Protein AF-A0A381TT81-F1 (afdb_monomer_lite)

Organism: NCBI:txid408172

InterPro domains:
  IPR007115 6-pyruvoyl tetrahydropterin synthase/QueD family [PF01242] (7-114)
  IPR038418 6-pyruvoyl tetrahydropterin synthase/QueD superfamily [G3DSA:3.30.479.10] (1-120)

Secondary structure (DSSP, 8-state):
-EEEEEESS--TTS-SS-GGGGHHHHHHHHHHHTT-EEEETT-TTHHHHHHHHHTTS--EEEESS-SHHHHHHHHHHHIIIIIIIIII-HHHHHHEEEEEEEEESSSS-EEEEE--GGG---TTS---

Radius of gyration: 16.49 Å; chains: 1; bounding box: 42×28×40 Å

Foldseek 3Di:
DDWDKDFPDAPPVRDRDDPVLCPVVVVVCCVQPPQADEAEPPDPVVVVVVVCVVVVNHHYHYYPDDDQALVQLLVQLCVLVPCCCPSVHVVSSVTMHRQKGKGAPDPPGIDMDGHDPVVVDDSPDRDD

pLDDT: mean 93.8, std 5.49, range [52.94, 98.31]

Structure (mmCIF, N/CA/C/O backbone):
data_AF-A0A381TT81-F1
#
_entry.id   AF-A0A381TT81-F1
#
loop_
_atom_site.group_PDB
_atom_site.id
_atom_site.type_symbol
_atom_site.label_atom_id
_atom_site.label_alt_id
_atom_site.label_comp_id
_atom_site.label_asym_id
_atom_site.label_entity_id
_atom_site.label_seq_id
_atom_site.pdbx_PDB_ins_code
_atom_site.Cartn_x
_atom_site.Cartn_y
_atom_site.Cartn_z
_atom_site.occupancy
_atom_site.B_iso_or_equiv
_atom_site.auth_seq_id
_atom_site.auth_comp_id
_atom_site.auth_asym_id
_atom_site.auth_atom_id
_atom_site.pdbx_PDB_model_num
ATOM 1 N N . MET A 1 1 ? 4.177 6.125 5.643 1.00 93.12 1 MET A N 1
ATOM 2 C CA . MET A 1 1 ? 4.669 4.856 5.059 1.00 93.12 1 MET A CA 1
ATOM 3 C C . MET A 1 1 ? 5.773 5.183 4.066 1.00 93.12 1 MET A C 1
ATOM 5 O O . MET A 1 1 ? 5.768 6.294 3.542 1.00 93.12 1 MET A O 1
ATOM 9 N N . ARG A 1 2 ? 6.739 4.288 3.850 1.00 96.50 2 ARG A N 1
ATOM 10 C CA . ARG A 1 2 ? 7.816 4.470 2.863 1.00 96.50 2 ARG A CA 1
ATOM 11 C C . ARG A 1 2 ? 7.931 3.230 1.989 1.00 96.50 2 ARG A C 1
ATOM 13 O O . ARG A 1 2 ? 7.896 2.121 2.510 1.00 96.50 2 ARG A O 1
ATOM 20 N N . PHE A 1 3 ? 8.107 3.450 0.695 1.00 97.19 3 PHE A N 1
ATOM 21 C CA . PHE A 1 3 ? 8.236 2.413 -0.320 1.00 97.19 3 PHE A CA 1
ATOM 22 C C . PHE A 1 3 ? 9.611 2.533 -0.958 1.00 97.19 3 PHE A C 1
ATOM 24 O O . PHE A 1 3 ? 10.038 3.634 -1.306 1.00 97.19 3 PHE A O 1
ATOM 31 N N . PHE A 1 4 ? 10.301 1.410 -1.084 1.00 97.44 4 PHE A N 1
ATOM 32 C CA . PHE A 1 4 ? 11.636 1.343 -1.652 1.00 97.44 4 PHE A CA 1
ATOM 33 C C . PHE A 1 4 ? 11.580 0.496 -2.916 1.00 97.44 4 PHE A C 1
ATOM 35 O O . PHE A 1 4 ? 11.099 -0.637 -2.885 1.00 97.44 4 PHE A O 1
ATOM 42 N N . PHE A 1 5 ? 12.051 1.067 -4.021 1.00 96.62 5 PHE A N 1
ATOM 43 C CA . PHE A 1 5 ? 12.002 0.454 -5.343 1.00 96.62 5 PHE A CA 1
ATOM 44 C C . PHE A 1 5 ? 13.408 0.171 -5.859 1.00 96.62 5 PHE A C 1
ATOM 46 O O . PHE A 1 5 ? 14.316 0.982 -5.672 1.00 96.62 5 PHE A O 1
ATOM 53 N N . GLY A 1 6 ? 13.574 -0.971 -6.515 1.00 95.25 6 GLY A N 1
ATOM 54 C CA . GLY A 1 6 ? 14.827 -1.428 -7.102 1.00 95.25 6 GLY A CA 1
ATOM 55 C C . GLY A 1 6 ? 14.594 -2.037 -8.480 1.00 95.25 6 GLY A C 1
ATOM 56 O O . GLY A 1 6 ? 13.502 -2.515 -8.778 1.00 95.25 6 GLY A O 1
ATOM 57 N N . THR A 1 7 ? 15.618 -1.978 -9.324 1.00 95.19 7 THR A N 1
ATOM 58 C CA . THR A 1 7 ? 15.634 -2.532 -10.683 1.00 95.19 7 THR A CA 1
ATOM 59 C C . THR A 1 7 ? 17.076 -2.834 -11.078 1.00 95.19 7 THR A C 1
ATOM 61 O O . THR A 1 7 ? 17.989 -2.131 -10.634 1.00 95.19 7 THR A O 1
ATOM 64 N N . ASP A 1 8 ? 17.276 -3.811 -11.958 1.00 93.19 8 ASP A N 1
ATOM 65 C CA . ASP A 1 8 ? 18.573 -4.065 -12.599 1.00 93.19 8 ASP A CA 1
ATOM 66 C C . ASP A 1 8 ? 18.834 -3.109 -13.775 1.00 93.19 8 ASP A C 1
ATOM 68 O O . ASP A 1 8 ? 19.978 -2.890 -14.188 1.00 93.19 8 ASP A O 1
ATOM 72 N N . HIS A 1 9 ? 17.770 -2.517 -14.326 1.00 94.19 9 HIS A N 1
ATOM 73 C CA . HIS A 1 9 ? 17.821 -1.674 -15.517 1.00 94.19 9 HIS A CA 1
ATOM 74 C C . HIS A 1 9 ? 16.948 -0.423 -15.371 1.00 94.19 9 HIS A C 1
ATOM 76 O O . HIS A 1 9 ? 15.786 -0.481 -14.953 1.00 94.19 9 HIS A O 1
ATOM 82 N N . LEU A 1 10 ? 17.503 0.726 -15.750 1.00 95.81 10 LEU A N 1
ATOM 83 C CA . LEU A 1 10 ? 16.747 1.973 -15.829 1.00 95.81 10 LEU A CA 1
ATOM 84 C C . LEU A 1 10 ? 15.825 1.969 -17.057 1.00 95.81 10 LEU A C 1
ATOM 86 O O . LEU A 1 10 ? 16.114 1.298 -18.049 1.00 95.81 10 LEU A O 1
ATOM 90 N N . ASP A 1 11 ? 14.728 2.721 -16.993 1.00 93.00 11 ASP A N 1
ATOM 91 C CA . ASP A 1 11 ? 13.864 2.933 -18.157 1.00 93.00 11 ASP A CA 1
ATOM 92 C C . ASP A 1 11 ? 14.523 3.834 -19.222 1.00 93.00 11 ASP A C 1
ATOM 94 O O . ASP A 1 11 ? 15.644 4.331 -19.077 1.00 93.00 11 ASP A O 1
ATOM 98 N N . VAL A 1 12 ? 13.780 4.115 -20.296 1.00 93.19 12 VAL A N 1
ATOM 99 C CA . VAL A 1 12 ? 14.212 5.012 -21.384 1.00 93.19 12 VAL A CA 1
ATOM 100 C C . VAL A 1 12 ? 14.461 6.462 -20.938 1.00 93.19 12 VAL A C 1
ATOM 102 O O . VAL A 1 12 ? 15.066 7.235 -21.681 1.00 93.19 12 VAL A O 1
ATOM 105 N N . ARG A 1 13 ? 13.995 6.849 -19.745 1.00 93.12 13 ARG A N 1
ATOM 106 C CA . ARG A 1 13 ? 14.195 8.164 -19.116 1.00 93.12 13 ARG A CA 1
ATOM 107 C C . ARG A 1 13 ? 15.311 8.142 -18.064 1.00 93.12 13 ARG A C 1
ATOM 109 O O . ARG A 1 13 ? 15.583 9.178 -17.460 1.00 93.12 13 ARG A O 1
ATOM 116 N N . ASN A 1 14 ? 16.011 7.016 -17.910 1.00 94.44 14 ASN A N 1
ATOM 117 C CA . ASN A 1 14 ? 17.021 6.752 -16.886 1.00 94.44 14 ASN A CA 1
ATOM 118 C C . ASN A 1 14 ? 16.465 6.733 -15.447 1.00 94.44 14 ASN A C 1
ATOM 120 O O . ASN A 1 14 ? 17.141 7.166 -14.511 1.00 94.44 14 ASN A O 1
ATOM 124 N N . TRP A 1 15 ? 15.241 6.241 -15.249 1.00 94.44 15 TRP A N 1
ATOM 125 C CA . TRP A 1 15 ? 14.584 6.145 -13.945 1.00 94.44 15 TRP A CA 1
ATOM 126 C C . TRP A 1 15 ? 14.485 4.712 -13.422 1.00 94.44 15 TRP A C 1
ATOM 128 O O . TRP A 1 15 ? 14.344 3.740 -14.167 1.00 94.44 15 TRP A O 1
ATOM 138 N N . VAL A 1 16 ? 14.529 4.597 -12.091 1.00 93.94 16 VAL A N 1
ATOM 139 C CA . VAL A 1 16 ? 14.147 3.366 -11.389 1.00 93.94 16 VAL A CA 1
ATOM 140 C C . VAL A 1 16 ? 12.627 3.235 -11.424 1.00 93.94 16 VAL A C 1
ATOM 142 O O . VAL A 1 16 ? 12.126 2.297 -12.026 1.00 93.94 16 VAL A O 1
ATOM 145 N N . ALA A 1 17 ? 11.909 4.216 -10.877 1.00 92.06 17 ALA A N 1
ATOM 146 C CA . ALA A 1 17 ? 10.451 4.291 -10.871 1.00 92.06 17 ALA A CA 1
ATOM 147 C C . ALA A 1 17 ? 9.991 5.697 -11.282 1.00 92.06 17 ALA A C 1
ATOM 149 O O . ALA A 1 17 ? 10.665 6.682 -10.963 1.00 92.06 17 ALA A O 1
ATOM 150 N N . ASP A 1 18 ? 8.833 5.800 -11.935 1.00 89.00 18 ASP A N 1
ATOM 151 C CA . ASP A 1 18 ? 8.197 7.087 -12.227 1.00 89.00 18 ASP A CA 1
ATOM 152 C C . ASP A 1 18 ? 7.441 7.599 -10.989 1.00 89.00 18 ASP A C 1
ATOM 154 O O . ASP A 1 18 ? 6.279 7.269 -10.747 1.00 89.00 18 ASP A O 1
ATOM 158 N N . TYR A 1 19 ? 8.103 8.436 -10.185 1.00 86.19 19 TYR A N 1
ATOM 159 C CA . TYR A 1 19 ? 7.469 9.056 -9.017 1.00 86.19 19 TYR A CA 1
ATOM 160 C C . TYR A 1 19 ? 6.368 10.065 -9.375 1.00 86.19 19 TYR A C 1
ATOM 162 O O . TYR A 1 19 ? 5.584 10.434 -8.500 1.00 86.19 19 TYR A O 1
ATOM 170 N N . GLY A 1 20 ? 6.282 10.514 -10.633 1.00 83.81 20 GLY A N 1
ATOM 171 C CA . GLY A 1 20 ? 5.166 11.328 -11.111 1.00 83.81 20 GLY A CA 1
ATOM 172 C C . GLY A 1 20 ? 3.848 10.550 -11.131 1.00 83.81 20 GLY A C 1
ATOM 173 O O . GLY A 1 20 ? 2.798 11.133 -10.868 1.00 83.81 20 GLY A O 1
ATOM 174 N N . GLY A 1 21 ? 3.910 9.230 -11.342 1.00 80.69 21 GLY A N 1
ATOM 17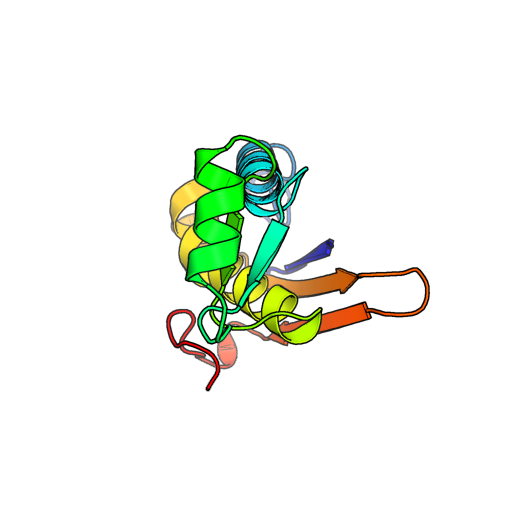5 C CA . GLY A 1 21 ? 2.777 8.295 -11.316 1.00 80.69 21 GLY A CA 1
ATOM 176 C C . GLY A 1 21 ? 2.404 7.777 -9.921 1.00 80.69 21 GLY A C 1
ATOM 177 O O . GLY A 1 21 ? 1.889 6.670 -9.790 1.00 80.69 21 GLY A O 1
ATOM 178 N N . MET A 1 22 ? 2.724 8.527 -8.860 1.00 87.62 22 MET A N 1
ATOM 179 C CA . MET A 1 22 ? 2.417 8.160 -7.466 1.00 87.62 22 MET A CA 1
ATOM 180 C C . MET A 1 22 ? 1.071 8.692 -6.968 1.00 87.62 22 MET A C 1
ATOM 182 O O . MET A 1 22 ? 0.703 8.454 -5.814 1.00 87.62 22 MET A O 1
ATOM 186 N N . GLY A 1 23 ? 0.338 9.433 -7.803 1.00 92.19 23 GLY A N 1
ATOM 187 C CA . GLY A 1 23 ? -0.949 10.018 -7.429 1.00 92.19 23 GLY A CA 1
ATOM 188 C C . GLY A 1 23 ? -1.965 8.954 -7.021 1.00 92.19 23 GLY A C 1
ATOM 189 O O . GLY A 1 23 ? -2.662 9.111 -6.022 1.00 92.19 23 GLY A O 1
ATOM 190 N N . GLU A 1 24 ? -1.990 7.843 -7.745 1.00 92.44 24 GLU A N 1
ATOM 191 C CA . GLU A 1 24 ? -2.899 6.723 -7.542 1.00 92.44 24 GLU A CA 1
ATOM 192 C C . GLU A 1 24 ? -2.548 5.941 -6.275 1.00 92.44 24 GLU A C 1
ATOM 194 O O . GLU A 1 24 ? -3.440 5.622 -5.489 1.00 92.44 24 GLU A O 1
ATOM 199 N N . LEU A 1 25 ? -1.253 5.724 -6.000 1.00 94.00 25 LEU A N 1
ATOM 200 C CA . LEU A 1 25 ? -0.822 5.128 -4.732 1.00 94.00 25 LEU A CA 1
ATOM 201 C C . LEU A 1 25 ? -1.226 6.022 -3.562 1.00 94.00 25 LEU A C 1
ATOM 203 O O . LEU A 1 25 ? -1.749 5.539 -2.562 1.00 94.00 25 LEU A O 1
ATOM 207 N N . LYS A 1 26 ? -1.023 7.338 -3.689 1.00 94.25 26 LYS A N 1
ATOM 208 C CA . LYS A 1 26 ? -1.426 8.285 -2.649 1.00 94.25 26 LYS A CA 1
ATOM 209 C C . LYS A 1 26 ? -2.934 8.221 -2.395 1.00 94.25 26 LYS A C 1
ATOM 211 O O . LYS A 1 26 ? -3.336 8.140 -1.242 1.00 94.25 26 LYS A O 1
ATOM 216 N N . GLN A 1 27 ? -3.755 8.222 -3.444 1.00 94.81 27 GLN A N 1
ATOM 217 C CA . GLN A 1 27 ? -5.214 8.138 -3.316 1.00 94.81 27 GLN A CA 1
ATOM 218 C C . GLN A 1 27 ? -5.664 6.831 -2.658 1.00 94.81 27 GLN A C 1
ATOM 220 O O . GLN A 1 27 ? -6.544 6.857 -1.800 1.00 94.81 27 GLN A O 1
ATOM 225 N N . PHE A 1 28 ? -5.037 5.708 -3.016 1.00 94.81 28 PHE A N 1
ATOM 226 C CA . PHE A 1 28 ? -5.280 4.425 -2.362 1.00 94.81 28 PHE A CA 1
ATOM 227 C C . PHE A 1 28 ? -4.974 4.498 -0.858 1.00 94.81 28 PHE A C 1
ATOM 229 O O . PHE A 1 28 ? -5.820 4.149 -0.035 1.00 94.81 28 PHE A O 1
ATOM 236 N N . LEU A 1 29 ? -3.796 5.013 -0.489 1.00 95.56 29 LEU A N 1
ATOM 237 C CA . LEU A 1 29 ? -3.392 5.145 0.913 1.00 95.56 29 LEU A CA 1
ATOM 238 C C . LEU A 1 29 ? -4.297 6.110 1.691 1.00 95.56 29 LEU A C 1
ATOM 240 O O . LEU A 1 29 ? -4.684 5.799 2.814 1.00 95.56 29 LEU A O 1
ATOM 244 N N . ASP A 1 30 ? -4.671 7.247 1.103 1.00 95.56 30 ASP A N 1
ATOM 245 C CA . ASP A 1 30 ? -5.602 8.194 1.723 1.00 95.56 30 ASP A CA 1
ATOM 246 C C . ASP A 1 30 ? -6.974 7.530 1.950 1.00 95.56 30 ASP A C 1
ATOM 248 O O . ASP A 1 30 ? -7.552 7.635 3.028 1.00 95.56 30 ASP A O 1
ATOM 252 N N . GLY A 1 31 ? -7.486 6.792 0.959 1.00 94.88 31 GLY A N 1
ATOM 253 C CA . GLY A 1 31 ? -8.777 6.109 1.052 1.00 94.88 31 GLY A CA 1
ATOM 254 C C . GLY A 1 31 ? -8.819 5.007 2.113 1.00 94.88 31 GLY A C 1
ATOM 255 O O . GLY A 1 31 ? -9.873 4.793 2.719 1.00 94.88 31 GLY A O 1
ATOM 256 N N . MET A 1 32 ? -7.691 4.338 2.349 1.00 93.25 32 MET A N 1
ATOM 257 C CA . MET A 1 32 ? -7.556 3.251 3.322 1.00 93.25 32 MET A CA 1
ATOM 258 C C . MET A 1 32 ? -7.229 3.735 4.737 1.00 93.25 32 MET A C 1
ATOM 260 O O . MET A 1 32 ? -7.703 3.153 5.707 1.00 93.25 32 MET A O 1
ATOM 264 N N . PHE A 1 33 ? -6.409 4.777 4.882 1.00 94.62 33 PHE A N 1
ATOM 265 C CA . PHE A 1 33 ? -5.808 5.114 6.176 1.00 94.62 33 PHE A CA 1
ATOM 266 C C . PHE A 1 33 ? -6.130 6.527 6.662 1.00 94.62 33 PHE A C 1
ATOM 268 O O . PHE A 1 33 ? -6.200 6.743 7.872 1.00 94.62 33 PHE A O 1
ATOM 275 N N . ASP A 1 34 ? -6.324 7.498 5.767 1.00 94.38 34 ASP A N 1
ATOM 276 C CA . ASP A 1 34 ? -6.527 8.883 6.190 1.00 94.38 34 ASP A CA 1
ATOM 277 C C . ASP A 1 34 ? -7.943 9.095 6.740 1.00 94.38 34 ASP A C 1
ATOM 279 O O . ASP A 1 34 ? -8.945 8.782 6.092 1.00 94.38 34 ASP A O 1
ATOM 283 N N . HIS A 1 35 ? -8.025 9.618 7.967 1.00 95.12 35 HIS A N 1
ATOM 284 C CA . HIS A 1 35 ? -9.285 9.792 8.699 1.00 95.12 35 HIS A CA 1
ATOM 285 C C . HIS A 1 35 ? -10.151 8.512 8.749 1.00 95.12 35 HIS A C 1
ATOM 287 O O . HIS A 1 35 ? -11.385 8.587 8.746 1.00 95.12 35 HIS A O 1
ATOM 293 N N . LYS A 1 36 ? -9.511 7.333 8.788 1.00 96.44 36 LYS A N 1
ATOM 294 C CA . LYS A 1 36 ? -10.162 6.025 8.938 1.00 96.44 36 LYS A CA 1
ATOM 295 C C . LYS A 1 36 ? -9.903 5.425 10.315 1.00 96.44 36 LYS A C 1
ATOM 297 O O . LYS A 1 36 ? -8.853 5.641 10.915 1.00 96.44 36 LYS A O 1
ATOM 302 N N . LEU A 1 37 ? -10.864 4.644 10.795 1.00 96.31 37 LEU A N 1
ATOM 303 C CA . LEU A 1 37 ? -10.702 3.771 11.949 1.00 96.31 37 LEU A CA 1
ATOM 304 C C . LEU A 1 37 ? -10.348 2.373 11.440 1.00 96.31 37 LEU A C 1
ATOM 306 O O . LEU A 1 37 ? -11.167 1.725 10.785 1.00 96.31 37 LEU A O 1
ATOM 310 N N . LEU A 1 38 ? -9.119 1.935 11.712 1.00 95.62 38 LEU A N 1
ATOM 311 C CA . LEU A 1 38 ? -8.672 0.592 11.356 1.00 95.62 38 LEU A CA 1
ATOM 312 C C . LEU A 1 38 ? -9.200 -0.408 12.381 1.00 95.62 38 LEU A C 1
ATOM 314 O O . LEU A 1 38 ? -9.045 -0.191 13.582 1.00 95.62 38 LEU A O 1
ATOM 318 N N . VAL A 1 39 ? -9.812 -1.485 11.903 1.00 96.06 39 VAL A N 1
ATOM 319 C CA . VAL A 1 39 ? -10.419 -2.528 12.741 1.00 96.06 39 VAL A CA 1
ATOM 320 C C . VAL A 1 39 ? -9.942 -3.882 12.225 1.00 96.06 39 VAL A C 1
ATOM 322 O O . VAL A 1 39 ? -9.900 -4.087 11.011 1.00 96.06 39 VAL A O 1
ATOM 325 N N . ALA A 1 40 ? -9.536 -4.789 13.112 1.00 94.38 40 ALA A N 1
ATOM 326 C CA . ALA A 1 40 ? -9.156 -6.134 12.693 1.00 94.38 40 ALA A CA 1
ATOM 327 C C . ALA A 1 40 ? -10.412 -6.947 12.330 1.00 94.38 40 ALA A C 1
ATOM 329 O O . ALA A 1 40 ? -11.479 -6.752 12.914 1.00 94.38 40 ALA A O 1
ATOM 330 N N . GLU A 1 41 ? -10.310 -7.842 11.348 1.00 94.12 41 GLU A N 1
ATOM 331 C CA . GLU A 1 41 ? -11.430 -8.696 10.920 1.00 94.12 41 GLU A CA 1
ATOM 332 C C . GLU A 1 41 ? -11.965 -9.595 12.040 1.00 94.12 41 GLU A C 1
ATOM 334 O O . GLU A 1 41 ? -13.156 -9.910 12.056 1.00 94.12 41 GLU A O 1
ATOM 339 N N . ASP A 1 42 ? -11.102 -9.988 12.975 1.00 92.81 42 ASP A N 1
ATOM 340 C CA . ASP A 1 42 ? -11.413 -10.864 14.100 1.00 92.81 42 ASP A CA 1
ATOM 341 C C . ASP A 1 42 ? -11.902 -10.119 15.354 1.00 92.81 42 ASP A C 1
ATOM 343 O O . ASP A 1 42 ? -12.091 -10.750 16.398 1.00 92.81 42 ASP A O 1
ATOM 347 N N . GLU A 1 43 ? -12.162 -8.806 15.270 1.00 94.25 43 GLU A N 1
ATOM 348 C CA . GLU A 1 43 ? -12.640 -8.044 16.426 1.00 94.25 43 GLU A CA 1
ATOM 349 C C . GLU A 1 43 ? -14.001 -8.561 16.932 1.00 94.25 43 GLU A C 1
ATOM 351 O O . GLU A 1 43 ? -14.990 -8.561 16.186 1.00 94.25 43 GLU A O 1
ATOM 356 N N . PRO A 1 44 ? -14.113 -8.945 18.221 1.00 95.69 44 PRO A N 1
ATOM 357 C CA . PRO A 1 44 ? -15.314 -9.583 18.751 1.00 95.69 44 PRO A CA 1
ATOM 358 C C . PRO A 1 44 ? -16.514 -8.631 18.804 1.00 95.69 44 PRO A C 1
ATOM 360 O O . PRO A 1 44 ? -17.657 -9.083 18.788 1.00 95.69 44 PRO A O 1
ATOM 363 N N . GLU A 1 45 ? -16.270 -7.319 18.845 1.00 95.81 45 GLU A N 1
ATOM 364 C CA . GLU A 1 45 ? -17.303 -6.278 18.881 1.00 95.81 45 GLU A CA 1
ATOM 365 C C . GLU A 1 45 ? -17.508 -5.588 17.519 1.00 95.81 45 GLU A C 1
ATOM 367 O O . GLU A 1 45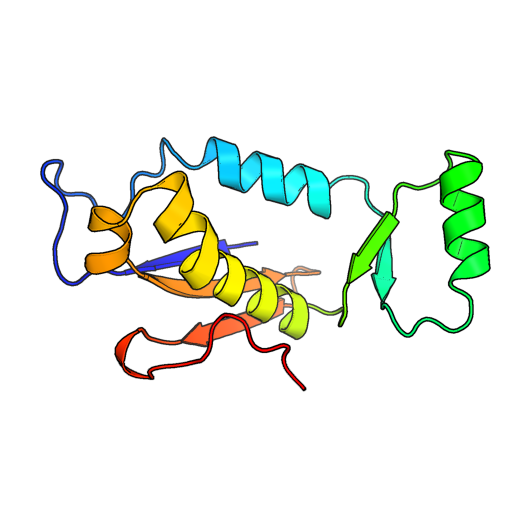 ? -17.941 -4.438 17.464 1.00 95.81 45 GLU A O 1
ATOM 372 N N . MET A 1 46 ? -17.231 -6.266 16.397 1.00 96.62 46 MET A N 1
ATOM 373 C CA . MET A 1 46 ? -17.356 -5.702 15.039 1.00 96.62 46 MET A CA 1
ATOM 374 C C . MET A 1 46 ? -18.696 -4.984 14.776 1.00 96.62 46 MET A C 1
ATOM 376 O O . MET A 1 46 ? -18.735 -3.955 14.099 1.00 96.62 46 MET A O 1
ATOM 380 N N . ASP A 1 47 ? -19.802 -5.483 15.330 1.00 97.25 47 ASP A N 1
ATOM 381 C CA . ASP A 1 47 ? -21.118 -4.854 15.169 1.00 97.25 47 ASP A CA 1
ATOM 382 C C . ASP A 1 47 ? -21.198 -3.456 15.804 1.00 97.25 47 ASP A C 1
ATOM 384 O O . ASP A 1 47 ? -21.875 -2.580 15.265 1.00 97.25 47 ASP A O 1
ATOM 388 N N . LEU A 1 48 ? -20.472 -3.202 16.899 1.00 97.50 48 LEU A N 1
ATOM 389 C CA . LEU A 1 48 ? -20.383 -1.869 17.501 1.00 97.50 48 LEU A CA 1
ATOM 390 C C . LEU A 1 48 ? -19.644 -0.901 16.572 1.00 97.50 48 LEU A C 1
ATOM 392 O O . LEU A 1 48 ? -20.091 0.226 16.368 1.00 97.50 48 LEU A O 1
ATOM 396 N N . TYR A 1 49 ? -18.539 -1.341 15.968 1.00 97.44 49 TYR A N 1
ATOM 397 C CA . TYR A 1 49 ? -17.797 -0.523 15.010 1.00 97.44 49 TYR A CA 1
ATOM 398 C C . TYR A 1 49 ? -18.659 -0.168 13.798 1.00 97.44 49 TYR A C 1
ATOM 400 O O . TYR A 1 49 ? -18.696 0.996 13.397 1.00 97.44 49 TYR A O 1
ATOM 408 N N . LYS A 1 50 ? -19.416 -1.131 13.257 1.00 96.69 50 LYS A N 1
ATOM 409 C CA . LYS A 1 50 ? -20.359 -0.876 12.156 1.00 96.69 50 LYS A CA 1
ATOM 410 C C . LYS A 1 50 ? -21.419 0.158 12.531 1.00 96.69 50 LYS A C 1
ATOM 412 O O . LYS A 1 50 ? -21.704 1.040 11.730 1.00 96.69 50 LYS A O 1
ATOM 417 N N . GLN A 1 51 ? -21.939 0.126 13.760 1.00 97.94 51 GLN A N 1
ATOM 418 C CA . GLN A 1 51 ? -22.869 1.158 14.239 1.00 97.94 51 GLN A CA 1
ATOM 419 C C . GLN A 1 51 ? -22.231 2.557 14.263 1.00 97.94 51 GLN A C 1
ATOM 421 O O . GLN A 1 51 ? -22.904 3.537 13.945 1.00 97.94 51 GLN A O 1
ATOM 426 N N . LEU A 1 52 ? -20.938 2.676 14.599 1.00 97.19 52 LEU A N 1
ATOM 427 C CA . LEU A 1 52 ? -20.219 3.959 14.519 1.00 97.19 52 LEU A CA 1
ATOM 428 C C . LEU A 1 52 ? -20.131 4.474 13.078 1.00 97.19 52 LEU A C 1
ATOM 430 O O . LEU A 1 52 ? -20.212 5.684 12.853 1.00 97.19 52 LEU A O 1
ATOM 434 N N . GLU A 1 53 ? -19.975 3.573 12.110 1.00 97.12 53 GLU A N 1
ATOM 435 C CA . GLU A 1 53 ? -19.956 3.919 10.689 1.00 97.12 53 GLU A CA 1
ATOM 436 C C . GLU A 1 53 ? -21.325 4.336 10.164 1.00 97.12 53 GLU A C 1
ATOM 438 O O . GLU A 1 53 ? -21.445 5.384 9.529 1.00 97.12 53 GLU A O 1
ATOM 443 N N . GLU A 1 54 ? -22.370 3.578 10.494 1.00 97.44 54 GLU A N 1
ATOM 444 C CA . GLU A 1 54 ? -23.758 3.902 10.147 1.00 97.44 54 GLU A CA 1
ATOM 445 C C . GLU A 1 54 ? -24.195 5.249 10.735 1.00 97.44 54 GLU A C 1
ATOM 447 O O . GLU A 1 54 ? -24.895 6.025 10.082 1.00 97.44 54 GLU A O 1
ATOM 452 N N . ALA A 1 55 ? -23.736 5.565 11.948 1.00 97.50 55 ALA A N 1
ATOM 453 C CA . ALA A 1 55 ? -23.966 6.855 12.589 1.00 97.50 55 ALA A CA 1
ATOM 454 C C . ALA A 1 55 ? -23.119 8.001 11.995 1.00 97.50 55 ALA A C 1
ATOM 456 O O . ALA A 1 55 ? -23.291 9.155 12.391 1.00 97.50 55 ALA A O 1
ATOM 457 N N . GLY A 1 56 ? -22.198 7.710 11.069 1.00 96.44 56 GLY A N 1
ATOM 458 C CA . GLY A 1 56 ? -21.306 8.688 10.443 1.00 96.44 56 GLY A CA 1
ATOM 459 C C . GLY A 1 56 ? -20.213 9.234 11.369 1.00 96.44 56 GLY A C 1
ATOM 460 O O . GLY A 1 56 ? -19.646 10.288 11.083 1.00 96.44 56 GLY A O 1
ATOM 461 N N . ILE A 1 57 ? -19.924 8.545 12.478 1.00 97.06 57 ILE A N 1
ATOM 462 C CA . ILE A 1 57 ? -18.927 8.952 13.482 1.00 97.06 57 ILE A CA 1
ATOM 463 C C . ILE A 1 57 ? -17.515 8.572 13.030 1.00 97.06 57 ILE A C 1
ATOM 465 O O . ILE A 1 57 ? -16.570 9.332 13.234 1.00 97.06 57 ILE A O 1
ATOM 469 N N . ALA A 1 58 ? -17.371 7.403 12.408 1.00 96.31 58 ALA A N 1
ATOM 470 C CA . ALA A 1 58 ? -16.107 6.906 11.884 1.00 96.31 58 ALA A CA 1
ATOM 471 C C . ALA A 1 58 ? -16.308 6.325 10.483 1.00 96.31 58 ALA A C 1
ATOM 473 O O . ALA A 1 58 ? -17.402 5.908 10.128 1.00 96.31 58 ALA A O 1
ATOM 474 N N . LYS A 1 59 ? -15.245 6.282 9.683 1.00 97.06 59 LYS A N 1
ATOM 475 C CA . LYS A 1 59 ? -15.202 5.479 8.456 1.00 97.06 59 LYS A CA 1
ATOM 476 C C . LYS A 1 59 ? -14.285 4.303 8.723 1.00 97.06 59 LYS A C 1
ATOM 478 O O . LYS A 1 59 ? -13.129 4.530 9.082 1.00 97.06 59 LYS A O 1
ATOM 483 N N . LEU A 1 60 ? -14.776 3.085 8.574 1.00 96.88 60 LEU A N 1
ATOM 484 C CA . LEU A 1 60 ? -13.996 1.907 8.908 1.00 96.88 60 LEU A CA 1
ATOM 485 C C . LEU A 1 60 ? -13.081 1.522 7.756 1.00 96.88 60 LEU A C 1
ATOM 487 O O . LEU A 1 60 ? -13.326 1.792 6.577 1.00 96.88 60 LEU A O 1
ATOM 491 N N . THR A 1 61 ? -11.986 0.876 8.107 1.00 96.38 61 THR A N 1
ATOM 492 C CA . THR A 1 61 ? -11.200 0.072 7.181 1.00 96.38 61 THR A CA 1
ATOM 493 C C . THR A 1 61 ? -10.849 -1.202 7.919 1.00 96.38 61 THR A C 1
ATOM 495 O O . THR A 1 61 ? -10.080 -1.194 8.878 1.00 96.38 61 THR A O 1
ATOM 498 N N . VAL A 1 62 ? -11.516 -2.275 7.511 1.00 94.81 62 VAL A N 1
ATOM 499 C CA . VAL A 1 62 ? -11.395 -3.586 8.138 1.00 94.81 62 VAL A CA 1
ATOM 500 C C . VAL A 1 62 ? -10.271 -4.345 7.444 1.00 94.81 62 VAL A C 1
ATOM 502 O O . VAL A 1 62 ? -10.238 -4.383 6.214 1.00 94.81 62 VAL A O 1
ATOM 505 N N . LEU A 1 63 ? -9.334 -4.885 8.219 1.00 92.88 63 LEU A N 1
ATOM 506 C CA . LEU A 1 63 ? -8.129 -5.543 7.715 1.00 92.88 63 LEU A CA 1
ATOM 507 C C . LEU A 1 63 ? -7.908 -6.889 8.422 1.00 92.88 63 LEU A C 1
ATOM 509 O O . LEU A 1 63 ? -8.159 -6.965 9.624 1.00 92.88 63 LEU A O 1
ATOM 513 N N . PRO A 1 64 ? -7.357 -7.920 7.748 1.00 90.31 64 PRO A N 1
ATOM 514 C CA . PRO A 1 64 ? -7.125 -9.229 8.368 1.00 90.31 64 PRO A CA 1
ATOM 515 C C . PRO A 1 64 ? -6.235 -9.175 9.614 1.00 90.31 64 PRO A C 1
ATOM 517 O O . PRO A 1 64 ? -6.444 -9.913 10.569 1.00 90.31 64 PRO A O 1
ATOM 520 N N . LYS A 1 65 ? -5.222 -8.299 9.602 1.00 84.38 65 LYS A N 1
ATOM 521 C CA . LYS A 1 65 ? -4.288 -8.076 10.711 1.00 84.38 65 LYS A CA 1
ATOM 522 C C . LYS A 1 65 ? -3.945 -6.597 10.821 1.00 84.38 65 LYS A C 1
ATOM 524 O O . LYS A 1 65 ? -3.774 -5.912 9.811 1.00 84.38 65 LYS A O 1
ATOM 529 N N . LEU A 1 66 ? -3.788 -6.126 12.055 1.00 89.75 66 LEU A N 1
ATOM 530 C CA . LEU A 1 66 ? -3.332 -4.774 12.371 1.00 89.75 66 LEU A CA 1
ATOM 531 C C . LEU A 1 66 ? -1.888 -4.778 12.896 1.00 89.75 66 LEU A C 1
ATOM 533 O O . LEU A 1 66 ? -1.314 -5.825 13.186 1.00 89.75 66 LEU A O 1
ATOM 537 N N . GLY A 1 67 ? -1.298 -3.587 13.002 1.00 92.50 67 GLY A N 1
ATOM 538 C CA . GLY A 1 67 ? 0.092 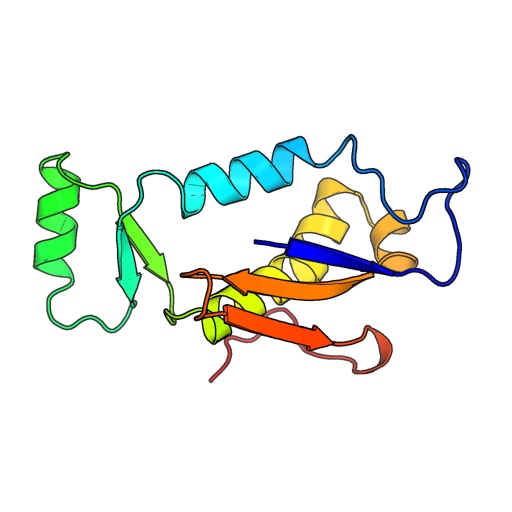-3.383 13.424 1.00 92.50 67 GLY A CA 1
ATOM 539 C C . GLY A 1 67 ? 1.016 -2.983 12.274 1.00 92.50 67 GLY A C 1
ATOM 540 O O . GLY A 1 67 ? 0.669 -3.098 11.096 1.00 92.50 67 GLY A O 1
ATOM 541 N N . CYS A 1 68 ? 2.205 -2.475 12.606 1.00 95.06 68 CYS A N 1
ATOM 542 C CA . CYS A 1 68 ? 3.152 -2.006 11.592 1.00 95.06 68 CYS A CA 1
ATOM 543 C C . CYS A 1 68 ? 3.629 -3.157 10.694 1.00 95.06 68 CYS A C 1
ATOM 545 O O . CYS A 1 68 ? 3.789 -2.967 9.490 1.00 95.06 68 CYS A O 1
ATOM 547 N N . GLU A 1 69 ? 3.824 -4.343 11.266 1.00 95.06 69 GLU A N 1
ATOM 548 C CA . GLU A 1 69 ? 4.268 -5.557 10.589 1.00 95.06 69 GLU A CA 1
ATOM 549 C C . GLU A 1 69 ? 3.252 -5.982 9.525 1.00 95.06 69 GLU A C 1
ATOM 551 O O . GLU A 1 69 ? 3.589 -6.028 8.340 1.00 95.06 69 GLU A O 1
ATOM 556 N N . GLY A 1 70 ? 1.994 -6.193 9.930 1.00 93.94 70 GLY A N 1
ATOM 557 C CA . GLY A 1 70 ? 0.915 -6.621 9.036 1.00 93.94 70 GLY A CA 1
ATOM 558 C C . GLY A 1 70 ? 0.642 -5.609 7.925 1.00 93.94 70 GLY A C 1
ATOM 559 O O . GLY A 1 70 ? 0.567 -5.977 6.754 1.00 93.94 70 GLY A O 1
ATOM 560 N N . LEU A 1 71 ? 0.599 -4.315 8.263 1.00 95.31 71 LEU A N 1
ATOM 561 C CA . LEU A 1 71 ? 0.433 -3.252 7.270 1.00 95.31 71 LEU A CA 1
ATOM 562 C C . LEU A 1 71 ? 1.603 -3.204 6.283 1.00 95.31 71 LEU A C 1
ATOM 564 O O . LEU A 1 71 ? 1.388 -3.035 5.085 1.00 95.31 71 LEU A O 1
ATOM 568 N N . SER A 1 72 ? 2.843 -3.357 6.760 1.00 96.56 72 SER A N 1
ATOM 569 C CA . SER A 1 72 ? 4.011 -3.343 5.876 1.00 96.56 72 SER A CA 1
ATOM 570 C C . SER A 1 72 ? 4.001 -4.519 4.901 1.00 96.56 72 SER A C 1
ATOM 572 O O . SER A 1 72 ? 4.330 -4.333 3.730 1.00 96.56 72 SER A O 1
ATOM 574 N N . SER A 1 73 ? 3.556 -5.695 5.353 1.00 95.81 73 SER A N 1
ATOM 575 C CA . SER A 1 73 ? 3.458 -6.890 4.517 1.00 95.81 73 SER A CA 1
ATOM 576 C C . SER A 1 73 ? 2.330 -6.791 3.491 1.00 95.81 73 SER A C 1
ATOM 578 O O . SER A 1 73 ? 2.562 -6.987 2.299 1.00 95.81 73 SER A O 1
ATOM 580 N N . MET A 1 74 ? 1.138 -6.359 3.917 1.00 95.06 74 MET A N 1
ATOM 581 C CA . MET A 1 74 ? 0.005 -6.121 3.019 1.00 95.06 74 MET A CA 1
ATOM 582 C C . MET A 1 74 ? 0.359 -5.115 1.920 1.00 95.06 74 MET A C 1
ATOM 584 O O . MET A 1 74 ? 0.102 -5.359 0.745 1.00 95.06 74 MET A O 1
ATOM 588 N N . LEU A 1 75 ? 0.987 -3.994 2.282 1.00 96.50 75 LEU A N 1
ATOM 589 C CA . LEU A 1 75 ? 1.380 -2.972 1.316 1.00 96.50 75 LEU A CA 1
ATOM 590 C C . LEU A 1 75 ? 2.489 -3.458 0.380 1.00 96.50 75 LEU A C 1
ATOM 592 O O . LEU A 1 75 ? 2.454 -3.139 -0.803 1.00 96.50 75 LEU A O 1
ATOM 596 N N . TYR A 1 76 ? 3.451 -4.240 0.875 1.00 97.44 76 TYR A N 1
ATOM 597 C CA . TYR A 1 76 ? 4.475 -4.870 0.037 1.00 97.44 76 TYR A CA 1
ATOM 598 C C . TYR A 1 76 ? 3.852 -5.790 -1.021 1.00 97.44 76 TYR A C 1
ATOM 600 O O . TYR A 1 76 ? 4.174 -5.683 -2.208 1.00 97.44 76 TYR A O 1
ATOM 608 N N . LYS A 1 77 ? 2.919 -6.647 -0.597 1.00 96.31 77 LYS A N 1
ATOM 609 C CA . LYS A 1 77 ? 2.178 -7.563 -1.467 1.00 96.31 77 LYS A CA 1
ATOM 610 C C . LYS A 1 77 ? 1.312 -6.813 -2.476 1.00 96.31 77 LYS A C 1
ATOM 612 O O . LYS A 1 77 ? 1.419 -7.065 -3.672 1.00 96.31 77 LYS A O 1
ATOM 617 N N . TYR A 1 78 ? 0.554 -5.812 -2.026 1.00 96.00 78 TYR A N 1
ATOM 618 C CA . TYR A 1 78 ? -0.234 -4.937 -2.897 1.00 96.00 78 TYR A CA 1
ATOM 619 C C . TYR A 1 78 ? 0.630 -4.249 -3.958 1.00 96.00 78 TYR A C 1
ATOM 621 O O . TYR A 1 78 ? 0.274 -4.239 -5.134 1.00 96.00 78 TYR A O 1
ATOM 629 N N . MET A 1 79 ? 1.785 -3.703 -3.571 1.00 96.62 79 MET A N 1
ATOM 630 C CA . MET A 1 79 ? 2.654 -2.997 -4.509 1.00 96.62 79 MET A CA 1
ATOM 631 C C . MET A 1 79 ? 3.154 -3.899 -5.634 1.00 96.62 79 MET A C 1
ATOM 633 O O . MET A 1 79 ? 3.078 -3.516 -6.799 1.00 96.62 79 MET A O 1
ATOM 637 N N . ASN A 1 80 ? 3.661 -5.083 -5.293 1.00 96.94 80 ASN A N 1
ATOM 638 C CA . ASN A 1 80 ? 4.276 -5.981 -6.268 1.00 96.94 80 ASN A CA 1
ATOM 639 C C . ASN A 1 80 ? 3.252 -6.840 -7.027 1.00 96.94 80 ASN A C 1
ATOM 641 O O . ASN A 1 80 ? 3.487 -7.170 -8.186 1.00 96.94 80 ASN A O 1
ATOM 645 N N . GLY A 1 81 ? 2.136 -7.201 -6.389 1.00 95.94 81 GLY A N 1
ATOM 646 C CA . GLY A 1 81 ? 1.112 -8.074 -6.966 1.00 95.94 81 GLY A CA 1
ATOM 647 C C . GLY A 1 81 ? 0.027 -7.331 -7.741 1.00 95.94 81 GLY A C 1
ATOM 648 O O . GLY A 1 81 ? -0.559 -7.909 -8.648 1.00 95.94 81 GLY A O 1
ATOM 649 N N . VAL A 1 82 ? -0.232 -6.063 -7.402 1.00 95.44 82 VAL A N 1
ATOM 650 C CA . VAL A 1 82 ? -1.359 -5.294 -7.957 1.00 95.44 82 VAL A CA 1
ATOM 651 C C . VAL A 1 82 ? -0.896 -3.954 -8.519 1.00 95.44 82 VAL A C 1
ATOM 653 O O . VAL A 1 82 ? -0.993 -3.726 -9.718 1.00 95.44 82 VAL A O 1
ATOM 656 N N . PHE A 1 83 ? -0.344 -3.063 -7.691 1.00 95.62 83 PHE A N 1
ATOM 657 C CA . PHE A 1 83 ? -0.107 -1.677 -8.104 1.00 95.62 83 PHE A CA 1
ATOM 658 C C . PHE A 1 83 ? 0.875 -1.554 -9.276 1.00 95.62 83 PHE A C 1
ATOM 660 O O . PHE A 1 83 ? 0.553 -0.909 -10.269 1.00 95.62 83 PHE A O 1
ATOM 667 N N . ILE A 1 84 ? 2.065 -2.158 -9.185 1.00 95.06 84 ILE A N 1
ATOM 668 C CA . ILE A 1 84 ? 3.064 -2.078 -10.263 1.00 95.06 84 ILE A CA 1
ATOM 669 C C . ILE A 1 84 ? 2.518 -2.727 -11.555 1.00 95.06 84 ILE A C 1
ATOM 671 O O . ILE A 1 84 ? 2.526 -2.042 -12.580 1.00 95.06 84 ILE A O 1
ATOM 675 N N . PRO A 1 85 ? 2.003 -3.978 -11.546 1.00 95.12 85 PRO A N 1
ATOM 676 C CA . PRO A 1 85 ? 1.428 -4.594 -12.746 1.00 95.12 85 PRO A CA 1
ATOM 677 C C . PRO A 1 85 ? 0.265 -3.818 -13.367 1.00 95.12 85 PRO A C 1
ATOM 679 O O . PRO A 1 85 ? 0.253 -3.629 -14.584 1.00 95.12 85 PRO A O 1
ATOM 682 N N . ASP A 1 86 ? -0.682 -3.348 -12.555 1.00 94.56 86 ASP A N 1
ATOM 683 C CA . ASP A 1 86 ? -1.947 -2.806 -13.059 1.00 94.56 86 ASP A CA 1
ATOM 684 C C . ASP A 1 86 ? -1.852 -1.315 -13.394 1.00 94.56 86 ASP A C 1
ATOM 686 O O . ASP A 1 86 ? -2.411 -0.867 -14.395 1.00 94.56 86 ASP A O 1
ATOM 690 N N . MET A 1 87 ? -1.135 -0.535 -12.577 1.00 92.56 87 MET A N 1
ATOM 691 C CA . MET A 1 87 ? -1.064 0.923 -12.730 1.00 92.56 87 MET A CA 1
ATOM 692 C C . MET A 1 87 ? 0.106 1.367 -13.600 1.00 92.56 87 MET A C 1
ATOM 694 O O . MET A 1 87 ? -0.013 2.342 -14.341 1.00 92.56 87 MET A O 1
ATOM 698 N N . TRP A 1 88 ? 1.242 0.673 -13.515 1.00 92.25 88 TRP A N 1
ATOM 699 C CA . TRP A 1 88 ? 2.443 1.002 -14.291 1.00 92.25 88 TRP A CA 1
ATOM 700 C C . TRP A 1 88 ? 2.690 0.046 -15.458 1.00 92.25 88 TRP A C 1
ATOM 702 O O . TRP A 1 88 ? 3.449 0.365 -16.375 1.00 92.25 88 TRP A O 1
ATOM 712 N N . GLY A 1 89 ? 1.985 -1.083 -15.482 1.00 93.00 89 GLY A N 1
ATOM 713 C CA . GLY A 1 89 ? 1.943 -1.998 -16.607 1.00 93.00 89 GLY A CA 1
ATOM 714 C C . GLY A 1 89 ? 2.976 -3.127 -16.533 1.00 93.00 89 GLY A C 1
ATOM 715 O O . GLY A 1 89 ? 3.944 -3.076 -15.769 1.00 93.00 89 GLY A O 1
ATOM 716 N N . PRO A 1 90 ? 2.814 -4.150 -17.392 1.00 93.75 90 PRO A N 1
ATOM 717 C CA . PRO A 1 90 ? 3.638 -5.356 -17.366 1.00 93.75 90 PRO A CA 1
ATOM 718 C C . PRO A 1 90 ? 5.125 -5.081 -17.626 1.00 93.75 90 PRO A C 1
ATOM 720 O O . PRO A 1 90 ? 5.969 -5.727 -17.022 1.00 93.75 90 PRO A O 1
ATOM 723 N N . GLY A 1 91 ? 5.465 -4.094 -18.463 1.00 93.31 91 GLY A N 1
ATOM 724 C CA . GLY A 1 91 ? 6.867 -3.746 -18.731 1.00 93.31 91 GLY A CA 1
ATOM 725 C C . GLY A 1 91 ? 7.591 -3.170 -17.509 1.00 93.31 91 GLY A C 1
ATOM 726 O O . GLY A 1 91 ? 8.744 -3.511 -17.249 1.00 93.31 91 GLY A O 1
ATOM 727 N N . GLU A 1 92 ? 6.906 -2.345 -16.713 1.00 93.69 92 GLU A N 1
ATOM 728 C CA . GLU A 1 92 ? 7.438 -1.883 -15.428 1.00 93.69 92 GLU A CA 1
ATOM 729 C C . GLU A 1 92 ? 7.502 -3.044 -14.436 1.00 93.69 92 GLU A C 1
ATOM 731 O O . GLU A 1 92 ? 8.526 -3.242 -13.786 1.00 93.69 92 GLU A O 1
ATOM 736 N N . ALA A 1 93 ? 6.468 -3.886 -14.400 1.00 94.50 93 ALA A N 1
ATOM 737 C CA . ALA A 1 93 ? 6.435 -5.083 -13.569 1.00 94.50 93 ALA A CA 1
ATOM 738 C C . ALA A 1 93 ? 7.462 -6.159 -13.949 1.00 94.50 93 ALA A C 1
ATOM 740 O O . ALA A 1 93 ? 7.644 -7.090 -13.170 1.00 94.50 93 ALA A O 1
ATOM 741 N N . GLU A 1 94 ? 8.153 -6.074 -15.086 1.00 94.38 94 GLU A N 1
ATOM 742 C CA . GLU A 1 94 ? 9.266 -6.969 -15.433 1.00 94.38 94 GLU A CA 1
ATOM 743 C C . GLU A 1 94 ? 10.600 -6.496 -14.842 1.00 94.38 94 GLU A C 1
ATOM 745 O O . GLU A 1 94 ? 11.383 -7.318 -14.368 1.00 94.38 94 GLU A O 1
ATOM 750 N N . ARG A 1 95 ? 10.852 -5.181 -14.830 1.00 94.50 95 ARG A N 1
ATOM 751 C CA . ARG A 1 95 ? 12.142 -4.602 -14.408 1.00 94.50 95 ARG A CA 1
ATOM 752 C C . ARG A 1 95 ? 12.145 -4.091 -12.966 1.00 94.50 95 ARG A C 1
ATOM 754 O O . ARG A 1 95 ? 13.156 -4.175 -12.279 1.00 94.50 95 ARG A O 1
ATOM 761 N N . LEU A 1 96 ? 11.021 -3.552 -12.506 1.00 95.00 96 LEU A N 1
ATOM 762 C CA . LEU A 1 96 ? 10.905 -2.827 -11.249 1.00 95.00 96 LEU A CA 1
ATOM 763 C C . LEU A 1 96 ? 10.344 -3.725 -10.153 1.00 95.00 96 LEU A C 1
ATOM 765 O O . LEU A 1 96 ? 9.476 -4.564 -10.388 1.00 95.00 96 LEU A O 1
ATOM 769 N N . TRP A 1 97 ? 10.823 -3.534 -8.930 1.00 96.94 97 TRP A N 1
ATOM 770 C CA . TRP A 1 97 ? 10.324 -4.241 -7.761 1.00 96.94 97 TRP A CA 1
ATOM 771 C C . TRP A 1 97 ? 10.292 -3.324 -6.544 1.00 96.94 97 TRP A C 1
ATOM 773 O O . TRP A 1 97 ? 11.264 -2.615 -6.270 1.00 96.94 97 TRP A O 1
ATOM 783 N N . CYS A 1 98 ? 9.198 -3.343 -5.784 1.00 97.44 98 CYS A N 1
ATOM 784 C CA . CYS A 1 98 ? 9.156 -2.719 -4.468 1.00 97.44 98 CYS A CA 1
ATOM 785 C C . CYS A 1 98 ? 9.787 -3.682 -3.458 1.00 97.44 98 CYS A C 1
ATOM 787 O O . CYS A 1 98 ? 9.110 -4.550 -2.914 1.00 97.44 98 CYS A O 1
ATOM 789 N N . TYR A 1 99 ? 11.097 -3.567 -3.229 1.00 97.44 99 TYR A N 1
ATOM 790 C CA . TYR A 1 99 ? 11.832 -4.535 -2.410 1.00 97.44 99 TYR A CA 1
ATOM 791 C C . TYR A 1 99 ? 11.635 -4.343 -0.906 1.00 97.44 99 TYR A C 1
ATOM 793 O O . TYR A 1 99 ? 11.915 -5.257 -0.135 1.00 97.44 99 TYR A O 1
ATOM 801 N N . ARG A 1 100 ? 11.152 -3.176 -0.465 1.00 98.25 100 ARG A N 1
ATOM 802 C CA . ARG A 1 100 ? 10.856 -2.929 0.947 1.00 98.25 100 ARG A CA 1
ATOM 803 C C . ARG A 1 100 ? 9.715 -1.939 1.128 1.00 98.25 100 ARG A C 1
ATOM 805 O O . ARG A 1 100 ? 9.654 -0.914 0.448 1.00 98.25 100 ARG A O 1
ATOM 812 N N . VAL A 1 101 ? 8.870 -2.208 2.119 1.00 98.31 101 VAL A N 1
ATOM 813 C CA . VAL A 1 101 ? 7.861 -1.275 2.626 1.00 98.31 101 VAL A CA 1
ATOM 814 C C . VAL A 1 101 ? 8.048 -1.092 4.123 1.00 98.31 101 VAL A C 1
ATOM 816 O O . VAL A 1 101 ? 8.146 -2.055 4.873 1.00 98.31 101 VAL A O 1
ATOM 819 N N . GLU A 1 102 ? 8.100 0.159 4.564 1.00 98.31 102 GLU A N 1
ATOM 820 C CA . GLU A 1 102 ? 8.240 0.542 5.967 1.00 98.31 102 GLU A CA 1
ATOM 821 C C . GLU A 1 102 ? 6.979 1.269 6.446 1.00 98.31 102 GLU A C 1
ATOM 823 O O . GLU A 1 102 ? 6.551 2.283 5.872 1.00 98.31 102 GLU A O 1
ATOM 828 N N . VAL A 1 103 ? 6.412 0.772 7.543 1.00 97.38 103 VAL A N 1
ATOM 829 C CA . VAL A 1 103 ? 5.275 1.370 8.242 1.00 97.38 103 VAL A CA 1
ATOM 830 C C . VAL A 1 103 ? 5.742 1.854 9.606 1.00 97.38 103 VAL A C 1
ATOM 832 O O . VAL A 1 103 ? 6.546 1.222 10.286 1.00 97.38 103 VAL A O 1
ATOM 835 N N . ARG A 1 104 ? 5.263 3.033 9.985 1.00 95.94 104 ARG A N 1
ATOM 836 C CA . ARG A 1 104 ? 5.661 3.725 11.200 1.00 95.94 104 ARG A CA 1
ATOM 837 C C . ARG A 1 104 ? 4.418 4.257 11.882 1.00 95.94 104 ARG A C 1
ATOM 839 O O . ARG A 1 104 ? 3.752 5.118 11.314 1.00 95.94 104 ARG A O 1
ATOM 846 N N . GLU A 1 105 ? 4.161 3.770 13.084 1.00 93.62 105 GLU A N 1
ATOM 847 C CA . GLU A 1 105 ? 3.090 4.267 13.944 1.00 93.62 105 GLU A CA 1
ATOM 848 C C . GLU A 1 105 ? 3.553 5.511 14.713 1.00 93.62 105 GLU A C 1
ATOM 850 O O . GLU A 1 105 ? 2.856 6.521 14.753 1.00 93.62 105 GLU A O 1
ATOM 855 N N . THR A 1 106 ? 4.771 5.483 15.267 1.00 92.81 106 THR A N 1
ATOM 856 C CA . THR A 1 106 ? 5.348 6.608 16.021 1.00 92.81 106 THR A CA 1
ATOM 857 C C . THR A 1 106 ? 6.820 6.841 15.663 1.00 92.81 106 THR A C 1
ATOM 859 O O . THR A 1 106 ? 7.429 6.118 14.875 1.00 92.81 106 THR A O 1
ATOM 862 N N . GLN A 1 107 ? 7.464 7.861 16.238 1.00 91.69 107 GLN A N 1
ATOM 863 C CA . GLN A 1 107 ? 8.901 8.073 16.010 1.00 91.69 107 GLN A CA 1
ATOM 864 C C . GLN A 1 107 ? 9.770 6.894 16.485 1.00 91.69 107 GLN A C 1
ATOM 866 O O . GLN A 1 107 ? 10.809 6.632 15.880 1.00 91.69 107 GLN A O 1
ATOM 871 N N . SER A 1 108 ? 9.338 6.160 17.512 1.00 93.06 108 SER A N 1
ATOM 872 C CA .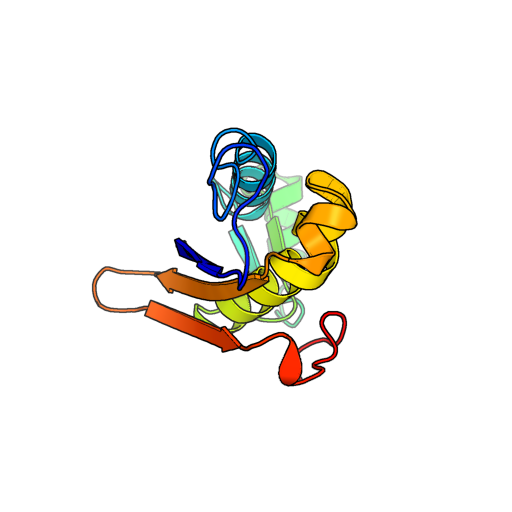 SER A 1 108 ? 10.062 5.014 18.073 1.00 93.06 108 SER A CA 1
ATOM 873 C C . SER A 1 108 ? 9.458 3.652 17.717 1.00 93.06 108 SER A C 1
ATOM 875 O O . SER A 1 108 ? 10.155 2.656 17.870 1.00 93.06 108 SER A O 1
ATOM 877 N N . ASN A 1 109 ? 8.214 3.592 17.224 1.00 93.75 109 ASN A N 1
ATOM 878 C CA . ASN A 1 109 ? 7.556 2.356 16.793 1.00 93.75 109 ASN A CA 1
ATOM 879 C C . ASN A 1 109 ? 7.419 2.304 15.265 1.00 93.75 109 ASN A C 1
ATOM 881 O O . ASN A 1 109 ? 6.761 3.155 14.655 1.00 93.75 109 ASN A O 1
ATOM 885 N N . MET A 1 110 ? 8.062 1.312 14.656 1.00 96.94 110 MET A N 1
ATOM 886 C CA . MET A 1 110 ? 8.027 1.050 13.223 1.00 96.94 110 MET A CA 1
ATOM 887 C C . MET A 1 110 ? 8.388 -0.405 12.925 1.00 96.94 110 MET A C 1
ATOM 889 O O . MET A 1 110 ? 9.130 -1.028 13.681 1.00 96.94 110 MET A O 1
ATOM 893 N N . ALA A 1 111 ? 7.917 -0.895 11.783 1.00 97.62 111 ALA A N 1
ATOM 894 C CA . ALA A 1 111 ? 8.297 -2.183 11.222 1.00 97.62 111 ALA A CA 1
ATOM 895 C C . ALA A 1 111 ? 8.447 -2.070 9.701 1.00 97.62 111 ALA A C 1
ATOM 897 O O . ALA A 1 111 ? 7.986 -1.108 9.074 1.00 97.62 111 ALA A O 1
ATOM 898 N N . TRP A 1 112 ? 9.104 -3.050 9.092 1.00 97.94 112 TRP A N 1
ATOM 899 C CA . TRP A 1 112 ? 9.210 -3.131 7.643 1.00 97.94 112 TRP A CA 1
ATOM 900 C C . TRP A 1 112 ? 9.107 -4.568 7.151 1.00 97.94 112 TRP A C 1
ATOM 902 O O . TRP A 1 112 ? 9.566 -5.500 7.810 1.00 97.94 112 TRP A O 1
ATOM 912 N N . ARG A 1 113 ? 8.570 -4.709 5.941 1.00 96.56 113 ARG A N 1
ATOM 913 C CA . ARG A 1 113 ? 8.646 -5.919 5.133 1.00 96.56 113 ARG A CA 1
ATOM 914 C C . ARG A 1 113 ? 9.689 -5.707 4.050 1.00 96.56 113 ARG A C 1
ATOM 916 O O . ARG A 1 113 ? 9.655 -4.689 3.363 1.00 96.56 113 ARG A O 1
ATOM 923 N N . GLU A 1 114 ? 10.601 -6.657 3.895 1.00 97.56 114 GLU A N 1
ATOM 924 C CA . GLU A 1 114 ? 11.617 -6.668 2.838 1.00 97.56 114 GLU A CA 1
ATOM 925 C C . GLU A 1 114 ? 11.565 -7.995 2.092 1.00 97.56 114 GLU A C 1
ATOM 927 O O . GLU A 1 114 ? 11.490 -9.034 2.743 1.00 97.56 114 GLU A O 1
ATOM 932 N N . GLY A 1 115 ? 11.598 -7.968 0.761 1.00 95.88 115 GLY A N 1
ATOM 933 C CA . 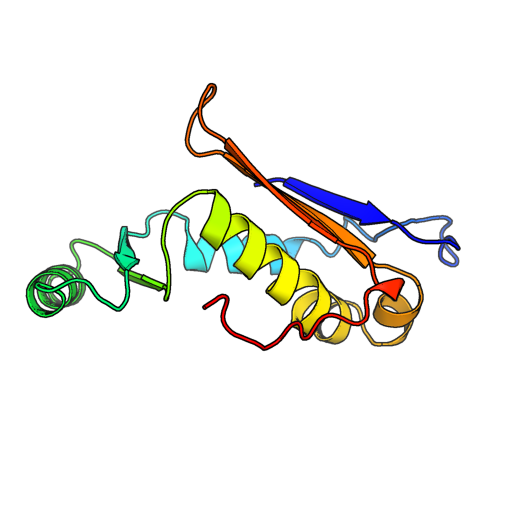GLY A 1 115 ? 11.632 -9.176 -0.052 1.00 95.88 115 GLY A CA 1
ATOM 934 C C . GLY A 1 115 ? 11.970 -8.926 -1.513 1.00 95.88 115 GLY A C 1
ATOM 935 O O . GLY A 1 115 ? 11.773 -7.828 -2.036 1.00 95.88 115 GLY A O 1
ATOM 936 N N . HIS A 1 116 ? 12.427 -9.971 -2.194 1.00 93.00 116 HIS A N 1
ATOM 937 C CA . HIS A 1 116 ? 12.981 -9.890 -3.543 1.00 93.00 116 HIS A CA 1
ATOM 938 C C . HIS A 1 116 ? 12.219 -10.786 -4.519 1.00 93.00 116 HIS A C 1
ATOM 940 O O . HIS A 1 116 ? 11.751 -11.861 -4.150 1.00 93.00 116 HIS A O 1
ATOM 946 N N . ARG A 1 117 ? 12.146 -10.364 -5.787 1.00 89.56 117 ARG A N 1
ATOM 947 C CA . ARG A 1 117 ? 11.465 -11.102 -6.865 1.00 89.56 117 ARG A CA 1
ATOM 948 C C . ARG A 1 117 ? 11.944 -12.552 -6.979 1.00 89.56 117 ARG A C 1
ATOM 950 O O . ARG A 1 117 ? 11.140 -13.459 -7.162 1.00 89.56 117 ARG A O 1
ATOM 957 N N . GLU A 1 118 ? 13.250 -12.769 -6.853 1.00 91.62 118 GLU A N 1
ATOM 958 C CA . GLU A 1 118 ? 13.892 -14.087 -6.954 1.00 91.62 118 GLU A CA 1
ATOM 959 C C . GLU A 1 118 ? 13.449 -15.095 -5.885 1.00 91.62 118 GLU A C 1
ATOM 961 O O . GLU A 1 118 ? 13.681 -16.291 -6.044 1.00 91.62 118 GLU A O 1
ATOM 966 N N . TRP A 1 119 ? 12.802 -14.638 -4.809 1.00 93.50 119 TRP A N 1
ATOM 967 C CA . TRP A 1 119 ? 12.296 -15.523 -3.762 1.00 93.50 119 TRP A CA 1
ATOM 968 C C . TRP A 1 119 ? 11.009 -16.244 -4.173 1.00 93.50 119 TRP A C 1
ATOM 970 O O . TRP A 1 119 ? 10.644 -17.216 -3.519 1.00 93.50 119 TRP A O 1
ATOM 980 N N . GLY A 1 120 ? 10.344 -15.812 -5.255 1.00 90.50 120 GLY A N 1
ATOM 981 C CA . GLY A 1 120 ? 9.171 -16.502 -5.804 1.00 90.50 120 GLY A CA 1
ATOM 982 C C . GLY A 1 120 ? 7.996 -16.595 -4.827 1.00 90.50 120 GLY A C 1
ATOM 983 O O . GLY A 1 120 ? 7.271 -17.586 -4.836 1.00 90.50 120 GLY A O 1
ATOM 984 N N . GLU A 1 121 ? 7.851 -15.595 -3.958 1.00 91.81 121 GLU A N 1
ATOM 985 C CA . GLU A 1 121 ? 6.772 -15.502 -2.975 1.00 91.81 121 GLU A CA 1
ATOM 986 C C . GLU A 1 121 ? 5.391 -15.426 -3.638 1.00 91.81 121 GLU A C 1
ATOM 988 O O . GLU A 1 121 ? 5.217 -14.760 -4.661 1.00 91.81 121 GLU A O 1
ATOM 993 N N . ASP A 1 122 ? 4.393 -16.048 -3.001 1.00 93.44 122 ASP A N 1
ATOM 994 C CA . ASP A 1 122 ? 2.991 -15.809 -3.3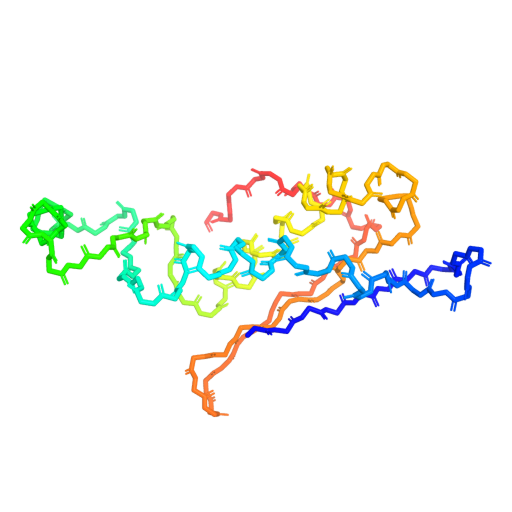30 1.00 93.44 122 ASP A CA 1
ATOM 995 C C . ASP A 1 122 ? 2.534 -14.462 -2.749 1.00 93.44 122 ASP A C 1
ATOM 997 O O . ASP A 1 122 ? 2.327 -14.298 -1.543 1.00 93.44 122 ASP A O 1
ATOM 1001 N N . LEU A 1 123 ? 2.393 -13.478 -3.634 1.00 94.12 123 LEU A N 1
ATOM 1002 C CA . LEU A 1 123 ? 1.983 -12.122 -3.280 1.00 94.12 123 LEU A CA 1
ATOM 1003 C C . LEU A 1 123 ? 0.485 -12.002 -2.967 1.00 94.12 123 LEU A C 1
ATOM 1005 O O . LEU A 1 123 ? 0.058 -10.941 -2.517 1.00 94.12 123 LEU A O 1
ATOM 1009 N N . PHE A 1 124 ? -0.311 -13.046 -3.206 1.00 92.12 124 PHE A N 1
ATOM 1010 C CA . PHE A 1 124 ? -1.760 -13.039 -2.985 1.00 92.12 124 PHE A CA 1
ATOM 1011 C C . PHE A 1 124 ? -2.193 -13.896 -1.797 1.00 92.12 124 PHE A C 1
ATOM 1013 O O . PHE A 1 124 ? -3.367 -13.866 -1.424 1.00 92.12 124 PHE A O 1
ATOM 1020 N N . ASP A 1 125 ? -1.262 -14.622 -1.181 1.00 88.81 125 ASP A N 1
ATOM 1021 C CA . ASP A 1 125 ? -1.527 -15.334 0.062 1.00 88.81 125 ASP A CA 1
ATOM 1022 C C . ASP A 1 125 ? -1.716 -14.355 1.230 1.00 88.81 125 ASP A C 1
ATOM 1024 O O . ASP A 1 125 ? -1.076 -13.297 1.304 1.00 88.81 125 ASP A O 1
ATOM 1028 N N . VAL A 1 126 ? -2.579 -14.721 2.174 1.00 71.19 126 VAL A N 1
ATOM 1029 C CA . VAL A 1 126 ? -2.790 -13.953 3.403 1.00 71.19 126 VAL A CA 1
ATOM 1030 C C . VAL A 1 126 ? -1.762 -14.438 4.415 1.00 71.19 126 VAL A C 1
ATOM 1032 O O . VAL A 1 126 ? -1.679 -15.633 4.675 1.00 71.19 126 VAL A O 1
ATOM 1035 N N . ASP A 1 127 ? -0.965 -13.533 4.989 1.00 70.31 127 ASP A N 1
ATOM 1036 C CA . ASP A 1 127 ? 0.029 -13.929 5.993 1.00 70.31 127 ASP A CA 1
ATOM 1037 C C . ASP A 1 127 ? -0.680 -14.611 7.177 1.00 70.31 127 ASP A C 1
ATOM 1039 O O . ASP A 1 127 ? -1.395 -13.941 7.929 1.00 70.31 127 ASP A O 1
ATOM 1043 N N . GLY A 1 128 ? -0.500 -15.932 7.308 1.00 52.94 128 GLY A N 1
ATOM 1044 C CA . GLY A 1 128 ? -1.110 -16.800 8.330 1.00 52.94 128 GLY A CA 1
ATOM 1045 C C . GLY A 1 128 ? -0.832 -16.368 9.757 1.00 52.94 128 GLY A C 1
ATOM 1046 O O . GLY A 1 128 ? 0.273 -15.861 10.049 1.00 52.94 128 GLY A O 1
#

Sequence (128 aa):
MRFFFGTDHLDVRNWVADYGGMGELKQFLDGMFDHKLLVAEDEPEMDLYKQLEEAGIAKLTVLPKLGCEGLSSMLYKYMNGVFIPDMWGPGEAERLWCYRVEVRETQSNMAWREGHREWGEDLFDVDG